Protein AF-A0A7Z9WZK8-F1 (afdb_monomer_lite)

Secondary structure (DSSP, 8-state):
-------SHHHHHHHHHHHHHHHHHHHHHHHHHHHHHHHHHHHHHHHHHHHHHHHHHHHHHHHHHIIIIIHHHHHHHTSHHHHHHHTT-SPTT-HHHHHHHHHHHHHTT-S--EEE-TTS-EEEESS-------

pLDDT: mean 78.44, std 14.1, range [38.12, 93.5]

Foldseek 3Di:
DDDDDDDDPPVPVVVVVVVVVVVVVVVVVVVVVVVVVVVVVVVCVVVVVVVVVVVVVVVVVVVCCCVLPVVVVVVVCPDPVLVCQQVVVDDQPDVVVLVVQLVSCVSSVHPKDFHHHPVRDTRGIVDPPPPPPD

Radius of gyration: 40.17 Å; chains: 1; bounding box: 100×31×112 Å

Structure (mmCIF, N/CA/C/O backbone):
data_AF-A0A7Z9WZK8-F1
#
_entry.id   AF-A0A7Z9WZK8-F1
#
loop_
_atom_site.group_PDB
_atom_site.id
_atom_site.type_symbol
_atom_site.label_atom_id
_atom_site.label_alt_id
_atom_site.label_comp_id
_atom_site.label_asym_id
_atom_site.label_entity_id
_atom_site.label_seq_id
_atom_site.pdbx_PDB_ins_code
_atom_site.Cartn_x
_atom_site.Cartn_y
_atom_site.Cartn_z
_atom_site.occupancy
_atom_site.B_iso_or_equiv
_atom_site.auth_seq_id
_atom_site.auth_comp_id
_atom_site.auth_asym_id
_atom_site.auth_atom_id
_atom_site.pdbx_PDB_model_num
ATOM 1 N N . MET A 1 1 ? 61.633 -17.681 -84.412 1.00 40.75 1 MET A N 1
ATOM 2 C CA . MET A 1 1 ? 61.592 -18.329 -83.086 1.00 40.75 1 MET A CA 1
ATOM 3 C C . MET A 1 1 ? 61.164 -17.259 -82.092 1.00 40.75 1 MET A C 1
ATOM 5 O O . MET A 1 1 ? 61.976 -16.426 -81.721 1.00 40.75 1 MET A O 1
ATOM 9 N N . ALA A 1 2 ? 59.863 -17.167 -81.820 1.00 45.53 2 ALA A N 1
ATOM 10 C CA . ALA A 1 2 ? 59.276 -16.125 -80.983 1.00 45.53 2 ALA A CA 1
ATOM 11 C C . ALA A 1 2 ? 58.310 -16.787 -80.004 1.00 45.53 2 ALA A C 1
ATOM 13 O O . ALA A 1 2 ? 57.302 -17.354 -80.413 1.00 45.53 2 ALA A O 1
ATOM 14 N N . THR A 1 3 ? 58.637 -16.720 -78.723 1.00 54.97 3 THR A N 1
ATOM 15 C CA . THR A 1 3 ? 57.731 -17.049 -77.624 1.00 54.97 3 THR A CA 1
ATOM 16 C C . THR A 1 3 ? 58.041 -16.123 -76.464 1.00 54.97 3 THR A C 1
ATOM 18 O O . THR A 1 3 ? 59.197 -15.752 -76.285 1.00 54.97 3 THR A O 1
ATOM 21 N N . THR A 1 4 ? 57.011 -15.862 -75.655 1.00 49.53 4 THR A N 1
ATOM 22 C CA . THR A 1 4 ? 56.918 -14.982 -74.472 1.00 49.53 4 THR A CA 1
ATOM 23 C C . THR A 1 4 ? 56.605 -13.519 -74.805 1.00 49.53 4 THR A C 1
ATOM 25 O O . THR A 1 4 ? 57.153 -12.958 -75.738 1.00 49.53 4 THR A O 1
ATOM 28 N N . LYS A 1 5 ? 55.684 -12.832 -74.123 1.00 50.66 5 LYS A N 1
ATOM 29 C CA . LYS A 1 5 ? 55.095 -13.049 -72.794 1.00 50.66 5 LYS A CA 1
ATOM 30 C C . LYS A 1 5 ? 53.784 -12.243 -72.738 1.00 50.66 5 LYS A C 1
ATOM 32 O O . LYS A 1 5 ? 53.834 -11.032 -72.882 1.00 50.66 5 LYS A O 1
ATOM 37 N N . ASN A 1 6 ? 52.631 -12.878 -72.540 1.00 51.06 6 ASN A N 1
ATOM 38 C CA . ASN A 1 6 ? 51.360 -12.188 -72.276 1.00 51.06 6 ASN A CA 1
ATOM 39 C C . ASN A 1 6 ? 50.570 -13.021 -71.264 1.00 51.06 6 ASN A C 1
ATOM 41 O O . ASN A 1 6 ? 49.696 -13.780 -71.663 1.00 51.06 6 ASN A O 1
ATOM 45 N N . ASN A 1 7 ? 50.927 -12.968 -69.976 1.00 51.25 7 ASN A N 1
ATOM 46 C CA . ASN A 1 7 ? 50.157 -13.694 -68.957 1.00 51.25 7 ASN A CA 1
AT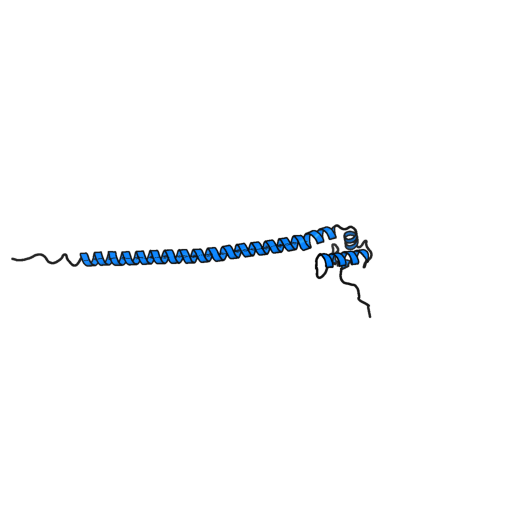OM 47 C C . ASN A 1 7 ? 50.219 -13.115 -67.530 1.00 51.25 7 ASN A C 1
ATOM 49 O O . ASN A 1 7 ? 50.055 -13.865 -66.581 1.00 51.25 7 ASN A O 1
ATOM 53 N N . ASP A 1 8 ? 50.415 -11.800 -67.358 1.00 51.41 8 ASP A N 1
ATOM 54 C CA . ASP A 1 8 ? 50.467 -11.196 -66.005 1.00 51.41 8 ASP A CA 1
ATOM 55 C C . ASP A 1 8 ? 49.296 -10.259 -65.652 1.00 51.41 8 ASP A C 1
ATOM 57 O O . ASP A 1 8 ? 49.074 -9.968 -64.483 1.00 51.41 8 ASP A O 1
ATOM 61 N N . LYS A 1 9 ? 48.461 -9.817 -66.603 1.00 50.62 9 LYS A N 1
ATOM 62 C CA . LYS A 1 9 ? 47.412 -8.813 -66.299 1.00 50.62 9 LYS A CA 1
ATOM 63 C C . LYS A 1 9 ? 46.130 -9.367 -65.659 1.00 50.62 9 LYS A C 1
ATOM 65 O O . LYS A 1 9 ? 45.309 -8.588 -65.185 1.00 50.62 9 LYS A O 1
ATOM 70 N N . SER A 1 10 ? 45.934 -10.687 -65.634 1.00 50.94 10 SER A N 1
ATOM 71 C CA . SER A 1 10 ? 44.688 -11.286 -65.122 1.00 50.94 10 SER A CA 1
ATOM 72 C C . SER A 1 10 ? 44.674 -11.468 -63.599 1.00 50.94 10 SER A C 1
ATOM 74 O O . SER A 1 10 ? 43.600 -11.538 -63.001 1.00 50.94 10 SER A O 1
ATOM 76 N N . HIS A 1 11 ? 45.842 -11.536 -62.951 1.00 52.72 11 HIS A N 1
ATOM 77 C CA . HIS A 1 11 ? 45.930 -11.792 -61.511 1.00 52.72 11 HIS A CA 1
ATOM 78 C C . HIS A 1 11 ? 45.753 -10.532 -60.647 1.00 52.72 11 HIS A C 1
ATOM 80 O O . HIS A 1 11 ? 45.193 -10.635 -59.556 1.00 52.72 11 HIS A O 1
ATOM 86 N N . ASP A 1 12 ? 46.111 -9.345 -61.143 1.00 56.78 12 ASP A N 1
ATOM 87 C CA . ASP A 1 12 ? 46.017 -8.101 -60.361 1.00 56.78 12 ASP A CA 1
ATOM 88 C C . ASP A 1 12 ? 44.576 -7.600 -60.177 1.00 56.78 12 ASP A C 1
ATOM 90 O O . ASP A 1 12 ? 44.200 -7.184 -59.080 1.00 56.78 12 ASP A O 1
ATOM 94 N N . ASN A 1 13 ? 43.722 -7.730 -61.198 1.00 59.12 13 ASN A N 1
ATOM 95 C CA . ASN A 1 13 ? 42.319 -7.300 -61.109 1.00 59.12 13 ASN A CA 1
ATOM 96 C C . ASN A 1 13 ? 41.494 -8.153 -60.131 1.00 59.12 13 ASN A C 1
ATOM 98 O O . ASN A 1 13 ? 40.590 -7.637 -59.473 1.00 59.12 13 ASN A O 1
ATOM 102 N N . SER A 1 14 ? 41.815 -9.446 -59.998 1.00 61.53 14 SER A N 1
ATOM 103 C CA . SER A 1 14 ? 41.130 -10.326 -59.042 1.00 61.53 14 SER A CA 1
ATOM 104 C C . SER A 1 14 ? 41.490 -9.974 -57.597 1.00 61.53 14 SER A C 1
ATOM 106 O O . SER A 1 14 ? 40.591 -9.808 -56.776 1.00 61.53 14 SER A O 1
ATOM 108 N N . ARG A 1 15 ? 42.778 -9.750 -57.291 1.00 63.25 15 ARG A N 1
ATOM 109 C CA . ARG A 1 15 ? 43.236 -9.282 -55.970 1.00 63.25 15 ARG A CA 1
ATOM 110 C C . ARG A 1 15 ? 42.612 -7.943 -55.587 1.00 63.25 15 ARG A C 1
ATOM 112 O O . ARG A 1 15 ? 42.119 -7.811 -54.469 1.00 63.25 15 ARG A O 1
ATOM 119 N N . LEU A 1 16 ? 42.567 -6.984 -56.514 1.00 69.56 16 LEU A N 1
ATOM 120 C CA . LEU A 1 16 ? 41.943 -5.682 -56.273 1.00 69.56 16 LEU A CA 1
ATOM 121 C C . LEU A 1 16 ? 40.443 -5.822 -55.951 1.00 69.56 16 LEU A C 1
ATOM 123 O O . LEU A 1 16 ? 39.959 -5.221 -54.994 1.00 69.56 16 LEU A O 1
ATOM 127 N N . GLY A 1 17 ? 39.727 -6.676 -56.693 1.00 72.62 17 GLY A N 1
ATOM 128 C CA . GLY A 1 17 ? 38.316 -6.989 -56.451 1.00 72.62 17 GLY A CA 1
ATOM 129 C C . GLY A 1 17 ? 38.055 -7.616 -55.077 1.00 72.62 17 GLY A C 1
ATOM 130 O O . GLY A 1 17 ? 37.107 -7.220 -54.398 1.00 72.62 17 GLY A O 1
ATOM 131 N N . TYR A 1 18 ? 38.925 -8.523 -54.616 1.00 79.19 18 TYR A N 1
ATOM 132 C CA . TYR A 1 18 ? 38.836 -9.097 -53.268 1.00 79.19 18 TYR A CA 1
ATOM 133 C C . TYR A 1 18 ? 39.051 -8.050 -52.173 1.00 79.19 18 TYR A C 1
ATOM 135 O O . TYR A 1 18 ? 38.303 -8.034 -51.197 1.00 79.19 18 TYR A O 1
ATOM 143 N N . HIS A 1 19 ? 40.020 -7.145 -52.332 1.00 80.19 19 HIS A N 1
ATOM 144 C CA . HIS A 1 19 ? 40.261 -6.075 -51.360 1.00 80.19 19 HIS A CA 1
ATOM 145 C C . HIS A 1 19 ? 39.102 -5.078 -51.294 1.00 80.19 19 HIS A C 1
ATOM 147 O O . HIS A 1 19 ? 38.717 -4.665 -50.199 1.00 80.19 19 HIS A O 1
ATOM 153 N N . ILE A 1 20 ? 38.500 -4.736 -52.435 1.00 84.50 20 ILE A N 1
ATOM 154 C CA . ILE A 1 20 ? 37.315 -3.871 -52.490 1.00 84.50 20 ILE A CA 1
ATOM 155 C C . ILE A 1 20 ? 36.123 -4.566 -51.822 1.00 84.50 20 ILE A C 1
ATOM 157 O O . ILE A 1 20 ? 35.497 -3.986 -50.938 1.00 84.50 20 ILE A O 1
ATOM 161 N N . SER A 1 21 ? 35.854 -5.828 -52.167 1.00 84.25 21 SER A N 1
ATOM 162 C CA . SER A 1 21 ? 34.770 -6.610 -51.560 1.00 84.25 21 SER A CA 1
ATOM 163 C C . SER A 1 21 ? 34.947 -6.775 -50.049 1.00 84.25 21 SER A C 1
ATOM 165 O O . SER A 1 21 ? 33.980 -6.648 -49.300 1.00 84.25 21 SER A O 1
ATOM 167 N N . LEU A 1 22 ? 36.172 -7.036 -49.586 1.00 88.50 22 LEU A N 1
ATOM 168 C CA . LEU A 1 22 ? 36.489 -7.162 -48.165 1.00 88.50 22 LEU A CA 1
ATOM 169 C C . LEU A 1 22 ? 36.301 -5.829 -47.434 1.00 88.50 22 LEU A C 1
ATOM 171 O O . LEU A 1 22 ? 35.736 -5.801 -46.344 1.00 88.50 22 LEU A O 1
ATOM 175 N N . SER A 1 23 ? 36.725 -4.721 -48.045 1.00 88.44 23 SER A N 1
ATOM 176 C CA . SER A 1 23 ? 36.571 -3.380 -47.471 1.00 88.44 23 SER A CA 1
ATOM 177 C C . SER A 1 23 ? 35.097 -3.001 -47.328 1.00 88.44 23 SER A C 1
ATOM 179 O O . SER A 1 23 ? 34.682 -2.529 -46.272 1.00 88.44 23 SER A O 1
ATOM 181 N N . VAL A 1 24 ? 34.279 -3.276 -48.349 1.00 90.31 24 VAL A N 1
ATOM 182 C CA . VAL A 1 24 ? 32.825 -3.052 -48.302 1.00 90.31 24 VAL A CA 1
ATOM 183 C C . VAL A 1 24 ? 32.171 -3.926 -47.231 1.00 90.31 24 VAL A C 1
ATOM 185 O O . VAL A 1 24 ? 31.353 -3.431 -46.456 1.00 90.31 24 VAL A O 1
ATOM 188 N N . PHE A 1 25 ? 32.560 -5.199 -47.129 1.00 92.00 25 PHE A N 1
ATOM 189 C CA . PHE A 1 25 ? 32.049 -6.098 -46.094 1.00 92.00 25 PHE A CA 1
ATOM 190 C C . PHE A 1 25 ? 32.386 -5.605 -44.681 1.00 92.00 25 PHE A C 1
ATOM 192 O O . PHE A 1 25 ? 31.512 -5.579 -43.818 1.00 92.00 25 PHE A O 1
ATOM 199 N N . LEU A 1 26 ? 33.622 -5.156 -44.445 1.00 90.94 26 LEU A N 1
ATOM 200 C CA . LEU A 1 26 ? 34.036 -4.602 -43.154 1.00 90.94 26 LEU A CA 1
ATOM 201 C C . LEU A 1 26 ? 33.256 -3.334 -42.800 1.00 90.94 26 LEU A C 1
ATOM 203 O O . LEU A 1 26 ? 32.816 -3.195 -41.661 1.00 90.94 26 LEU A O 1
ATOM 207 N N . ILE A 1 27 ? 33.024 -2.444 -43.767 1.00 92.81 27 ILE A N 1
ATOM 208 C CA . ILE A 1 27 ? 32.205 -1.242 -43.562 1.00 92.81 27 ILE A CA 1
ATOM 209 C C . ILE A 1 27 ? 30.773 -1.629 -43.173 1.00 92.81 27 ILE A C 1
ATOM 211 O O . ILE A 1 27 ? 30.242 -1.102 -42.195 1.00 92.81 27 ILE A O 1
ATOM 215 N N . LEU A 1 28 ? 30.162 -2.586 -43.877 1.00 92.50 28 LEU A N 1
ATOM 216 C CA . LEU A 1 28 ? 28.824 -3.087 -43.545 1.00 92.50 28 LEU A CA 1
ATOM 217 C C . LEU A 1 28 ? 28.773 -3.718 -42.148 1.00 92.50 28 LEU A C 1
ATOM 219 O O . LEU A 1 28 ? 27.807 -3.512 -41.413 1.00 92.50 28 LEU A O 1
ATOM 223 N N . LEU A 1 29 ? 29.820 -4.445 -41.755 1.00 92.31 29 LEU A N 1
ATOM 224 C CA . LEU A 1 29 ? 29.922 -5.072 -40.439 1.00 92.31 29 LEU A CA 1
ATOM 225 C C . LEU A 1 29 ? 30.034 -4.018 -39.329 1.00 92.31 29 LEU A C 1
ATOM 227 O O . LEU A 1 29 ? 29.334 -4.113 -38.322 1.00 92.31 29 LEU A O 1
ATOM 231 N N . VAL A 1 30 ? 30.837 -2.969 -39.535 1.00 93.00 30 VAL A N 1
ATOM 232 C CA . VAL A 1 30 ? 30.947 -1.840 -38.598 1.00 93.00 30 VAL A CA 1
ATOM 233 C C . VAL A 1 30 ? 29.606 -1.122 -38.453 1.00 93.00 30 VAL A C 1
ATOM 235 O O . VAL A 1 30 ? 29.155 -0.915 -37.328 1.00 93.00 30 VAL A O 1
ATOM 238 N N . ILE A 1 31 ? 28.930 -0.807 -39.563 1.00 93.50 31 ILE A N 1
ATOM 239 C CA . ILE A 1 31 ? 27.609 -0.159 -39.535 1.00 93.50 31 ILE A CA 1
ATOM 240 C C . ILE A 1 31 ? 26.599 -1.029 -38.776 1.00 93.50 31 ILE A C 1
ATOM 242 O O . ILE A 1 31 ? 25.904 -0.531 -37.891 1.00 93.50 31 ILE A O 1
ATOM 246 N N . SER A 1 32 ? 26.555 -2.332 -39.068 1.00 91.75 32 SER A N 1
ATOM 247 C CA . SER A 1 32 ? 25.667 -3.288 -38.396 1.00 91.75 32 SER A CA 1
ATOM 248 C C . SER A 1 32 ? 25.932 -3.369 -36.887 1.00 91.75 32 SER A C 1
ATOM 250 O O . SER A 1 32 ? 25.002 -3.312 -36.082 1.00 91.75 32 SER A O 1
ATOM 252 N N . SER A 1 33 ? 27.204 -3.416 -36.485 1.00 88.81 33 SER A N 1
ATOM 253 C CA . SER A 1 33 ? 27.612 -3.456 -35.076 1.00 88.81 33 SER A CA 1
ATOM 254 C C . SER A 1 33 ? 27.185 -2.199 -34.311 1.00 88.81 33 SER A C 1
ATOM 256 O O . SER A 1 33 ? 26.619 -2.292 -33.219 1.00 88.81 33 SER A O 1
ATOM 258 N N . VAL A 1 34 ? 27.376 -1.017 -34.908 1.00 90.06 34 VAL A N 1
ATOM 259 C CA . VAL A 1 34 ? 26.937 0.258 -34.319 1.00 90.06 34 VAL A CA 1
ATOM 260 C C . VAL A 1 34 ? 25.415 0.293 -34.174 1.00 90.06 34 VAL A C 1
ATOM 262 O O . VAL A 1 34 ? 24.913 0.676 -33.118 1.00 90.06 34 VAL A O 1
ATOM 265 N N . LEU A 1 35 ? 24.672 -0.169 -35.184 1.00 88.50 35 LEU A N 1
ATOM 266 C CA . LEU A 1 35 ? 23.209 -0.226 -35.129 1.00 88.50 35 LEU A CA 1
ATOM 267 C C . LEU A 1 35 ? 22.714 -1.134 -33.992 1.00 88.50 35 LEU A C 1
ATOM 269 O O . LEU A 1 35 ? 21.820 -0.755 -33.234 1.00 88.50 35 LEU A O 1
ATOM 273 N N . LEU A 1 36 ? 23.327 -2.310 -33.834 1.00 84.62 36 LEU A N 1
ATOM 274 C CA . LEU A 1 36 ? 22.999 -3.255 -32.764 1.00 84.62 36 LEU A CA 1
ATOM 275 C C . LEU A 1 36 ? 23.306 -2.690 -31.371 1.00 84.62 36 LEU A C 1
ATOM 277 O O . LEU A 1 36 ? 22.525 -2.907 -30.441 1.00 84.62 36 LEU A O 1
ATOM 281 N N . LEU A 1 37 ? 24.409 -1.952 -31.218 1.00 84.19 37 LEU A N 1
ATOM 282 C CA . LEU A 1 37 ? 24.765 -1.279 -29.967 1.00 84.19 37 LEU A CA 1
ATOM 283 C C . LEU A 1 37 ? 23.750 -0.196 -29.592 1.00 84.19 37 LEU A C 1
ATOM 285 O O . LEU A 1 37 ? 23.327 -0.140 -28.438 1.00 84.19 37 LEU A O 1
ATOM 289 N N . VAL A 1 38 ? 23.312 0.619 -30.5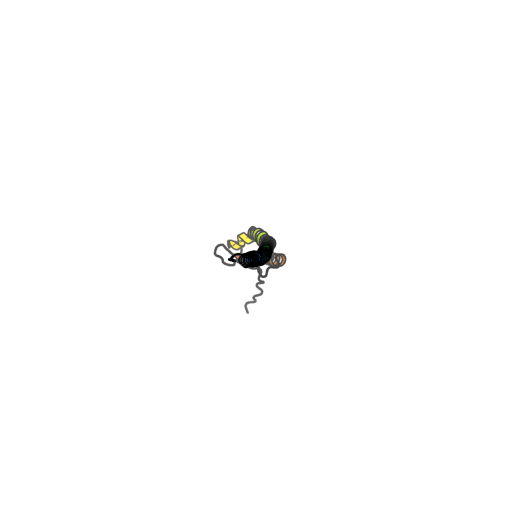56 1.00 83.62 38 VAL A N 1
ATOM 290 C CA . VAL A 1 38 ? 22.296 1.661 -30.327 1.00 83.62 38 VAL A CA 1
ATOM 291 C C . VAL A 1 38 ? 20.956 1.039 -29.930 1.00 83.62 38 VAL A C 1
ATOM 293 O O . VAL A 1 38 ? 20.361 1.461 -28.939 1.00 83.62 38 VAL A O 1
ATOM 296 N N . LEU A 1 39 ? 20.512 -0.005 -30.636 1.00 77.88 39 LEU A N 1
ATOM 297 C CA . LEU A 1 39 ? 19.262 -0.710 -30.330 1.00 77.88 39 LEU A CA 1
ATOM 298 C C . LEU A 1 39 ? 19.289 -1.347 -28.935 1.00 77.88 39 LEU A C 1
ATOM 300 O O . LEU A 1 39 ? 18.348 -1.182 -28.154 1.00 77.88 39 LEU A O 1
ATOM 304 N N . LYS A 1 40 ? 20.386 -2.029 -28.577 1.00 78.94 40 LYS A N 1
ATOM 305 C CA . LYS A 1 40 ? 20.548 -2.591 -27.229 1.00 78.94 40 LYS A CA 1
ATOM 306 C C . LYS A 1 40 ? 20.601 -1.502 -26.162 1.00 78.94 40 LYS A C 1
ATOM 308 O O . LYS A 1 40 ? 19.920 -1.639 -25.149 1.00 78.94 40 LYS A O 1
ATOM 313 N N . GLY A 1 41 ? 21.340 -0.419 -26.398 1.00 73.56 41 GLY A N 1
ATOM 314 C CA . GLY A 1 41 ? 21.434 0.715 -25.479 1.00 73.56 41 GLY A CA 1
ATOM 315 C C . GLY A 1 41 ? 20.073 1.346 -25.192 1.00 73.56 41 GLY A C 1
ATOM 316 O O . GLY A 1 41 ? 19.723 1.530 -24.030 1.00 73.56 41 GLY A O 1
ATOM 317 N N . GLN A 1 42 ? 19.263 1.583 -26.227 1.00 74.38 42 GLN A N 1
ATOM 318 C CA . GLN A 1 42 ? 17.906 2.113 -26.069 1.00 74.38 42 GLN A CA 1
ATOM 319 C C . GLN A 1 42 ? 16.995 1.156 -25.296 1.00 74.38 42 GLN A C 1
ATOM 321 O O . GLN A 1 42 ? 16.307 1.587 -24.373 1.00 74.38 42 GLN A O 1
ATOM 326 N N . SER A 1 43 ? 17.025 -0.143 -25.617 1.00 69.12 43 SER A N 1
ATOM 327 C CA . SER A 1 43 ? 16.202 -1.142 -24.920 1.00 69.12 43 SER A CA 1
ATOM 328 C C . SER A 1 43 ? 16.559 -1.269 -23.435 1.00 69.12 43 SER A C 1
ATOM 330 O O . SER A 1 43 ? 15.673 -1.352 -22.585 1.00 69.12 43 SER A O 1
ATOM 332 N N . PHE A 1 44 ? 17.854 -1.214 -23.108 1.00 68.88 44 PHE A N 1
ATOM 333 C CA . PHE A 1 44 ? 18.333 -1.274 -21.734 1.00 68.88 44 PHE A CA 1
ATOM 334 C C . PHE A 1 44 ? 17.973 0.001 -20.972 1.00 68.88 44 PHE A C 1
ATOM 336 O O . PHE A 1 44 ? 17.460 -0.079 -19.859 1.00 68.88 44 PHE A O 1
ATOM 343 N N . TYR A 1 45 ? 18.180 1.173 -21.576 1.00 67.69 45 TYR A N 1
ATOM 344 C CA . TYR A 1 45 ? 17.903 2.464 -20.946 1.00 67.69 45 TYR A CA 1
ATOM 345 C C . TYR A 1 45 ? 16.402 2.664 -20.690 1.00 67.69 45 TYR A C 1
ATOM 347 O O . TYR A 1 45 ? 16.010 3.020 -19.582 1.00 67.69 45 TYR A O 1
ATOM 355 N N . ALA A 1 46 ? 15.549 2.345 -21.669 1.00 67.75 46 ALA A N 1
ATOM 356 C CA . ALA A 1 46 ? 14.098 2.445 -21.519 1.00 67.75 46 ALA A CA 1
ATOM 357 C C . ALA A 1 46 ? 13.559 1.460 -20.467 1.00 67.75 46 ALA A C 1
ATOM 359 O O . ALA A 1 46 ? 12.804 1.858 -19.581 1.00 67.75 46 ALA A O 1
ATOM 360 N N . GLY A 1 47 ? 13.991 0.194 -20.509 1.00 69.75 47 GLY A N 1
ATOM 361 C CA . GLY A 1 47 ? 13.522 -0.828 -19.571 1.00 69.75 47 GLY A CA 1
ATOM 362 C C . GLY A 1 47 ? 13.984 -0.599 -18.130 1.00 69.75 47 GLY A C 1
ATOM 363 O O . GLY A 1 47 ? 13.208 -0.789 -17.194 1.00 69.75 47 GLY A O 1
ATOM 364 N N . THR A 1 48 ? 15.231 -0.166 -17.925 1.00 74.50 48 THR A N 1
ATOM 365 C CA . THR A 1 48 ? 15.784 0.044 -16.576 1.00 74.50 48 THR A CA 1
ATOM 366 C C . THR A 1 48 ? 15.260 1.310 -15.913 1.00 74.50 48 THR A C 1
ATOM 368 O O . THR A 1 48 ? 14.899 1.255 -14.739 1.00 74.50 48 THR A O 1
ATOM 371 N N . ILE A 1 49 ? 15.135 2.421 -16.645 1.00 76.00 49 ILE A N 1
ATOM 372 C CA . ILE A 1 49 ? 14.601 3.670 -16.084 1.00 76.00 49 ILE A CA 1
ATOM 373 C C . ILE A 1 49 ? 13.123 3.527 -15.758 1.00 76.00 49 ILE A C 1
ATOM 375 O O . ILE A 1 49 ? 12.705 3.901 -14.665 1.00 76.00 49 ILE A O 1
ATOM 379 N N . GLN A 1 50 ? 12.337 2.938 -16.661 1.00 75.44 50 GLN A N 1
ATOM 380 C CA . GLN A 1 50 ? 10.918 2.720 -16.401 1.00 75.44 50 GLN A CA 1
ATOM 381 C C . GLN A 1 50 ? 10.713 1.797 -15.194 1.00 75.44 50 GLN A C 1
ATOM 383 O O . GLN A 1 50 ? 9.857 2.065 -14.349 1.00 75.44 50 GLN A O 1
ATOM 388 N N . LYS A 1 51 ? 11.530 0.744 -15.067 1.00 80.94 51 LYS A N 1
ATOM 389 C CA . LYS A 1 51 ? 11.507 -0.141 -13.899 1.00 80.94 51 LYS A CA 1
ATOM 390 C C . LYS A 1 51 ? 11.844 0.615 -12.611 1.00 80.94 51 LYS A C 1
ATOM 392 O O . LYS A 1 51 ? 11.072 0.540 -11.661 1.00 80.94 51 LYS A O 1
ATOM 397 N N . GLN A 1 52 ? 12.929 1.387 -12.595 1.00 83.06 52 GLN A N 1
ATOM 398 C CA . GLN A 1 52 ? 13.334 2.171 -11.423 1.00 83.06 52 GLN A CA 1
ATOM 399 C C . GLN A 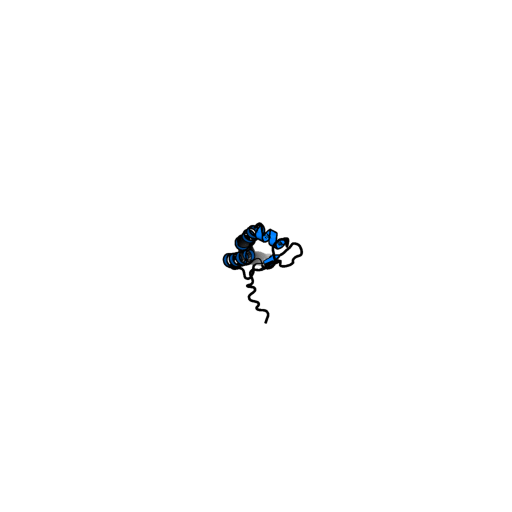1 52 ? 12.274 3.198 -11.014 1.00 83.06 52 GLN A C 1
ATOM 401 O O . GLN A 1 52 ? 11.962 3.317 -9.833 1.00 83.06 52 GLN A O 1
ATOM 406 N N . GLN A 1 53 ? 11.680 3.908 -11.973 1.00 84.62 53 GLN A N 1
ATOM 407 C CA . GLN A 1 53 ? 10.598 4.856 -11.701 1.00 84.62 53 GLN A CA 1
ATOM 408 C C . GLN A 1 53 ? 9.362 4.156 -11.132 1.00 84.62 53 GLN A C 1
ATOM 410 O O . GLN A 1 53 ? 8.764 4.642 -10.176 1.00 84.62 53 GLN A O 1
ATOM 415 N N . THR A 1 54 ? 9.002 2.993 -11.676 1.00 86.69 54 THR A N 1
ATOM 416 C CA . THR A 1 54 ? 7.861 2.209 -11.184 1.00 86.69 54 THR A CA 1
ATOM 417 C C . THR A 1 54 ? 8.100 1.728 -9.752 1.00 86.69 54 THR A C 1
ATOM 419 O O . THR A 1 54 ? 7.223 1.876 -8.904 1.00 86.69 54 THR A O 1
ATOM 422 N N . GLU A 1 55 ? 9.296 1.218 -9.451 1.00 89.31 55 GLU A N 1
ATOM 423 C CA . GLU A 1 55 ? 9.682 0.798 -8.098 1.00 89.31 55 GLU A CA 1
ATOM 424 C C . GLU A 1 55 ? 9.686 1.977 -7.113 1.00 89.31 55 GLU A C 1
ATOM 426 O O . GLU A 1 55 ? 9.198 1.852 -5.989 1.00 89.31 55 GLU A O 1
ATOM 431 N N . GLN A 1 56 ? 10.166 3.149 -7.538 1.00 90.38 56 GLN A N 1
ATOM 432 C CA . GLN A 1 56 ? 10.136 4.365 -6.722 1.00 90.38 56 GLN A CA 1
ATOM 433 C C . GLN A 1 56 ? 8.7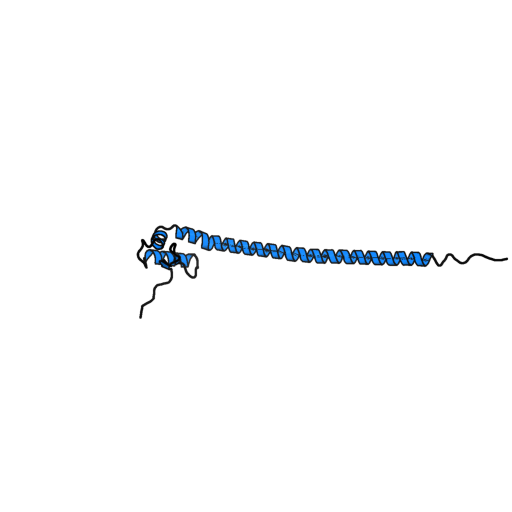09 4.837 -6.432 1.00 90.38 56 GLN A C 1
ATOM 435 O O . GLN A 1 56 ? 8.411 5.224 -5.299 1.00 90.38 56 GLN A O 1
ATOM 440 N N . ILE A 1 57 ? 7.818 4.793 -7.425 1.00 90.25 57 ILE A N 1
ATOM 441 C CA . ILE A 1 57 ? 6.406 5.146 -7.247 1.00 90.25 57 ILE A CA 1
ATOM 442 C C . ILE A 1 57 ? 5.739 4.154 -6.292 1.00 90.25 57 ILE A C 1
ATOM 444 O O . ILE A 1 57 ? 5.109 4.590 -5.332 1.00 90.25 57 ILE A O 1
ATOM 448 N N . ALA A 1 58 ? 5.931 2.847 -6.492 1.00 89.56 58 ALA A N 1
ATOM 449 C CA . ALA A 1 58 ? 5.393 1.814 -5.608 1.00 89.56 58 ALA A CA 1
ATOM 450 C C . ALA A 1 58 ? 5.869 2.004 -4.158 1.00 89.56 58 ALA A C 1
ATOM 452 O O . ALA A 1 58 ? 5.056 2.076 -3.241 1.00 89.56 58 ALA A O 1
ATOM 453 N N . SER A 1 59 ? 7.172 2.220 -3.955 1.00 89.88 59 SER A N 1
ATOM 454 C CA . SER A 1 59 ? 7.729 2.495 -2.626 1.00 89.88 59 SER A CA 1
ATOM 455 C C . SER A 1 59 ? 7.167 3.776 -2.004 1.00 89.88 59 SER A C 1
ATOM 457 O O . SER A 1 59 ? 6.912 3.831 -0.800 1.00 89.88 59 SER A O 1
ATOM 459 N N . THR A 1 60 ? 6.952 4.818 -2.809 1.00 88.12 60 THR A N 1
ATOM 460 C CA . THR A 1 60 ? 6.363 6.074 -2.333 1.00 88.12 60 THR A CA 1
ATOM 461 C C . THR A 1 60 ? 4.918 5.867 -1.899 1.00 88.12 60 THR A C 1
ATOM 463 O O . THR A 1 60 ? 4.529 6.361 -0.842 1.00 88.12 60 THR A O 1
ATOM 466 N N . ILE A 1 61 ? 4.146 5.101 -2.670 1.00 84.94 61 ILE A N 1
ATOM 467 C CA . ILE A 1 61 ? 2.777 4.713 -2.333 1.00 84.94 61 ILE A CA 1
ATOM 468 C C . ILE A 1 61 ? 2.769 3.948 -1.004 1.00 84.94 61 ILE A C 1
ATOM 470 O O . ILE A 1 61 ? 2.093 4.381 -0.073 1.00 84.94 61 ILE A O 1
ATOM 474 N N . ASP A 1 62 ? 3.588 2.906 -0.850 1.00 81.56 62 ASP A N 1
ATOM 475 C CA . ASP A 1 62 ? 3.690 2.135 0.400 1.00 81.56 62 ASP A CA 1
ATOM 476 C C . ASP A 1 62 ? 4.085 3.013 1.595 1.00 81.56 62 ASP A C 1
ATOM 478 O O . ASP A 1 62 ? 3.561 2.880 2.707 1.00 81.56 62 ASP A O 1
ATOM 482 N N . ARG A 1 63 ? 4.988 3.975 1.380 1.00 83.62 63 ARG A N 1
ATOM 483 C CA . ARG A 1 63 ? 5.399 4.928 2.415 1.00 83.62 63 ARG A CA 1
ATOM 484 C C . ARG A 1 63 ? 4.270 5.880 2.813 1.00 83.62 63 ARG A C 1
ATOM 486 O O . ARG A 1 63 ? 4.166 6.242 3.985 1.00 83.62 63 ARG A O 1
ATOM 493 N N . ILE A 1 64 ? 3.440 6.302 1.863 1.00 84.25 64 ILE A N 1
ATOM 494 C CA . ILE A 1 64 ? 2.258 7.125 2.139 1.00 84.25 64 ILE A CA 1
ATOM 495 C C . ILE A 1 64 ? 1.228 6.293 2.903 1.00 84.25 64 ILE A C 1
ATOM 497 O O . ILE A 1 64 ? 0.789 6.725 3.965 1.00 84.25 64 ILE A O 1
ATOM 501 N N . PHE A 1 65 ? 0.919 5.075 2.448 1.00 80.44 65 PHE A N 1
ATOM 502 C CA . PHE A 1 65 ? -0.026 4.185 3.128 1.00 80.44 65 PHE A CA 1
ATOM 503 C C . PHE A 1 65 ? 0.409 3.849 4.558 1.00 80.44 65 PHE A C 1
ATOM 505 O O . PHE A 1 65 ? -0.394 3.934 5.489 1.00 80.44 65 PHE A O 1
ATOM 512 N N . SER A 1 66 ? 1.686 3.529 4.767 1.00 76.00 66 SER A N 1
ATOM 513 C CA . SER A 1 66 ? 2.216 3.233 6.103 1.00 76.00 66 SER A CA 1
ATOM 514 C C . SER A 1 66 ? 2.127 4.431 7.049 1.00 76.00 66 SER A C 1
ATOM 516 O O . SER A 1 66 ? 1.681 4.287 8.188 1.00 76.00 66 SER A O 1
ATOM 518 N N . LYS A 1 67 ? 2.475 5.634 6.584 1.00 78.94 67 LYS A N 1
ATOM 519 C CA . LYS A 1 67 ? 2.355 6.848 7.403 1.00 78.94 67 LYS A CA 1
ATOM 520 C C . LYS A 1 67 ? 0.910 7.253 7.663 1.00 78.94 67 LYS A C 1
ATOM 522 O O . LYS A 1 67 ? 0.601 7.693 8.765 1.00 78.94 67 LYS A O 1
ATOM 527 N N . GLN A 1 68 ? 0.050 7.135 6.658 1.00 81.19 68 GLN A N 1
ATOM 528 C CA . GLN A 1 68 ? -1.314 7.643 6.718 1.00 81.19 68 GLN A CA 1
ATOM 529 C C . GLN A 1 68 ? -2.269 6.681 7.424 1.00 81.19 68 GLN A C 1
ATOM 531 O O . GLN A 1 68 ? -3.196 7.148 8.071 1.00 81.19 68 GLN A O 1
ATOM 536 N N . TYR A 1 69 ? -2.046 5.366 7.351 1.00 82.44 69 TYR A N 1
ATOM 537 C CA . TYR A 1 69 ? -2.975 4.376 7.903 1.00 82.44 69 TYR A CA 1
ATOM 538 C C . TYR A 1 69 ? -2.345 3.464 8.955 1.00 82.44 69 TYR A C 1
ATOM 540 O O . TYR A 1 69 ? -2.970 3.234 9.988 1.00 82.44 69 TYR A O 1
ATOM 548 N N . ILE A 1 70 ? -1.116 2.969 8.757 1.00 83.31 70 ILE A N 1
ATOM 549 C CA . ILE A 1 70 ? -0.513 1.991 9.686 1.00 83.31 70 ILE A CA 1
ATOM 550 C C . ILE A 1 70 ? -0.146 2.644 11.022 1.00 83.31 70 ILE A C 1
ATOM 552 O O . ILE A 1 70 ? -0.536 2.144 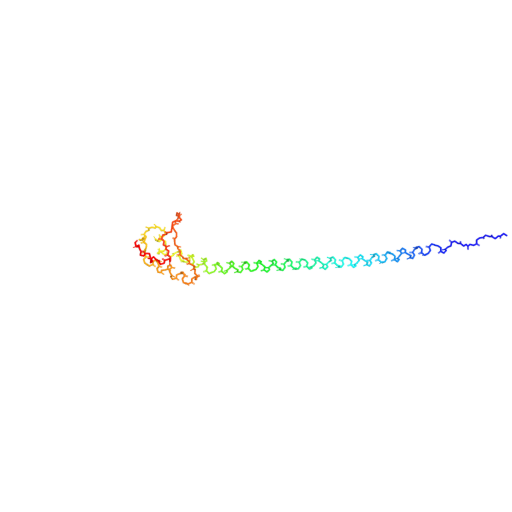12.072 1.00 83.31 70 ILE A O 1
ATOM 556 N N . ILE A 1 71 ? 0.562 3.777 11.010 1.00 83.94 71 ILE A N 1
ATOM 557 C CA . ILE A 1 71 ? 0.960 4.443 12.264 1.00 83.94 71 ILE A CA 1
ATOM 558 C C . ILE A 1 71 ? -0.271 4.863 13.089 1.00 83.94 71 ILE A C 1
ATOM 560 O O . ILE A 1 71 ? -0.331 4.508 14.269 1.00 83.94 71 ILE A O 1
ATOM 564 N N . PRO A 1 72 ? -1.284 5.542 12.515 1.00 83.44 72 PRO A N 1
ATOM 565 C CA . PRO A 1 72 ? -2.453 5.946 13.290 1.00 83.44 72 PRO A CA 1
ATOM 566 C C . PRO A 1 72 ? -3.328 4.771 13.734 1.00 83.44 72 PRO A C 1
ATOM 568 O O . PRO A 1 72 ? -3.871 4.812 14.834 1.00 83.44 72 PRO A O 1
ATOM 571 N N . SER A 1 73 ? -3.454 3.709 12.927 1.00 85.38 73 SER A N 1
ATOM 572 C CA . SER A 1 73 ? -4.193 2.506 13.347 1.00 85.38 73 SER A CA 1
ATOM 573 C C . SER A 1 73 ? -3.505 1.790 14.505 1.00 85.38 73 SER A C 1
ATOM 575 O O . SER A 1 73 ? -4.183 1.396 15.449 1.00 85.38 73 SER A O 1
ATOM 577 N N . HIS A 1 74 ? -2.172 1.711 14.501 1.00 86.75 74 HIS A N 1
ATOM 578 C CA . HIS A 1 74 ? -1.408 1.182 15.628 1.00 86.75 74 HIS A CA 1
ATOM 579 C C . HIS A 1 74 ? -1.563 2.050 16.888 1.00 86.75 74 HIS A C 1
ATOM 581 O O . HIS A 1 74 ? -1.739 1.545 17.993 1.00 86.75 74 HIS A O 1
ATOM 587 N N . GLN A 1 75 ? -1.530 3.377 16.746 1.00 86.69 75 GLN A N 1
ATOM 588 C CA . GLN A 1 75 ? -1.773 4.291 17.868 1.00 86.69 75 GLN A CA 1
ATOM 589 C C . GLN A 1 75 ? -3.202 4.192 18.414 1.00 86.69 75 GLN A C 1
ATOM 591 O O . GLN A 1 75 ? -3.414 4.393 19.609 1.00 86.69 75 GLN A O 1
ATOM 596 N N . LEU A 1 76 ? -4.175 3.882 17.556 1.00 87.94 76 LEU A N 1
ATOM 597 C CA . LEU A 1 76 ? -5.550 3.625 17.961 1.00 87.94 76 LEU A CA 1
ATOM 598 C C . LEU A 1 76 ? -5.676 2.271 18.675 1.00 87.94 76 LEU A C 1
ATOM 600 O O . LEU A 1 76 ? -6.348 2.194 19.697 1.00 87.94 76 LEU A O 1
ATOM 604 N N . SER A 1 77 ? -5.015 1.217 18.189 1.00 86.94 77 SER A N 1
ATOM 605 C CA . SER A 1 77 ? -5.137 -0.133 18.760 1.00 86.94 77 SER A CA 1
ATOM 606 C C . SER A 1 77 ? -4.580 -0.255 20.177 1.00 86.94 77 SER A C 1
ATOM 608 O O . SER A 1 77 ? -5.000 -1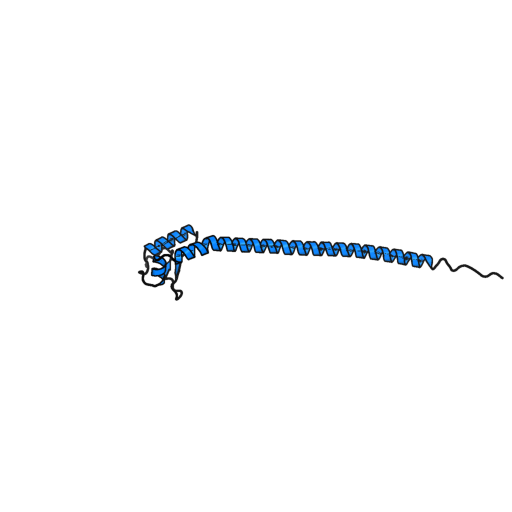.135 20.917 1.00 86.94 77 SER A O 1
ATOM 610 N N . ILE A 1 78 ? -3.649 0.621 20.564 1.00 90.12 78 ILE A N 1
ATOM 611 C CA . ILE A 1 78 ? -3.097 0.662 21.926 1.00 90.12 78 ILE A CA 1
ATOM 612 C C . ILE A 1 78 ? -3.942 1.496 22.903 1.00 90.12 78 ILE A C 1
ATOM 614 O O . ILE A 1 78 ? -3.600 1.575 24.081 1.00 90.12 78 ILE A O 1
ATOM 618 N N . GLN A 1 79 ? -5.018 2.146 22.443 1.00 89.12 79 GLN A N 1
ATOM 619 C CA . GLN A 1 79 ? -5.893 2.918 23.325 1.00 89.12 79 GLN A CA 1
ATOM 620 C C . GLN A 1 79 ? -6.655 1.973 24.267 1.00 89.12 79 GLN A C 1
ATOM 622 O O . GLN A 1 79 ? -7.284 1.031 23.777 1.00 89.12 79 GLN A O 1
ATOM 627 N N . PRO A 1 80 ? -6.689 2.236 25.588 1.00 88.12 80 PRO A N 1
ATOM 628 C CA . PRO A 1 80 ? -7.375 1.373 26.552 1.00 88.12 80 PRO A CA 1
ATOM 629 C C . PRO A 1 80 ? -8.831 1.075 26.177 1.00 88.12 80 PRO A C 1
ATOM 631 O O . PRO A 1 80 ? -9.234 -0.081 26.168 1.00 88.12 80 PRO A O 1
ATOM 634 N N . ALA A 1 81 ? -9.582 2.089 25.735 1.00 85.56 81 ALA A N 1
ATOM 635 C CA . ALA A 1 81 ? -10.974 1.930 25.310 1.00 85.56 81 ALA A CA 1
ATOM 636 C C . ALA A 1 81 ? -11.145 0.963 24.122 1.00 85.56 81 ALA A C 1
ATOM 638 O O . ALA A 1 81 ? -12.137 0.244 24.037 1.00 85.56 81 ALA A O 1
ATOM 639 N N . ILE A 1 82 ? -10.174 0.918 23.203 1.00 87.19 82 ILE A N 1
ATOM 640 C CA . ILE A 1 82 ? -10.191 0.008 22.049 1.00 87.19 82 ILE A CA 1
ATOM 641 C C . ILE A 1 82 ? -9.854 -1.417 22.491 1.00 87.19 82 ILE A C 1
ATOM 643 O O . ILE A 1 82 ? -10.509 -2.361 22.052 1.00 87.19 82 ILE A O 1
ATOM 647 N N . ILE A 1 83 ? -8.888 -1.571 23.399 1.00 87.75 83 ILE A N 1
ATOM 648 C CA . ILE A 1 83 ? -8.516 -2.865 23.988 1.00 87.75 83 ILE A CA 1
ATOM 649 C C . ILE A 1 83 ? -9.690 -3.451 24.786 1.00 87.75 83 ILE A C 1
ATOM 651 O O . ILE A 1 83 ? -10.023 -4.625 24.630 1.00 87.75 83 ILE A O 1
ATOM 655 N N . GLU A 1 84 ? -10.368 -2.639 25.596 1.00 85.94 84 GLU A N 1
ATOM 656 C CA . GLU A 1 84 ? -11.572 -3.032 26.341 1.00 85.94 84 GLU A CA 1
ATOM 657 C C . GLU A 1 84 ? -12.733 -3.415 25.412 1.00 85.94 84 GLU A C 1
ATOM 659 O O . GLU A 1 84 ? -13.507 -4.325 25.719 1.00 85.94 84 GLU A O 1
ATOM 664 N N . SER A 1 85 ? -12.833 -2.766 24.248 1.00 83.94 85 SER A N 1
ATOM 665 C CA . SER A 1 85 ? -13.781 -3.139 23.192 1.00 83.94 85 SER A CA 1
ATOM 666 C C . SER A 1 85 ? -13.474 -4.489 22.573 1.00 83.94 85 SER A C 1
ATOM 668 O O . SER A 1 85 ? -14.362 -5.323 22.430 1.00 83.94 85 SER A O 1
ATOM 670 N N . ALA A 1 86 ? -12.216 -4.708 22.195 1.00 84.50 86 ALA A N 1
ATOM 671 C CA . ALA A 1 86 ? -11.770 -5.934 21.544 1.00 84.50 86 ALA A CA 1
ATOM 672 C C . ALA A 1 86 ? -11.790 -7.146 22.490 1.00 84.50 86 ALA A C 1
ATOM 674 O O . ALA A 1 86 ? -11.870 -8.278 22.032 1.00 84.50 86 ALA A O 1
ATOM 675 N N . SER A 1 87 ? -11.727 -6.917 23.804 1.00 86.12 87 SER A N 1
ATOM 676 C CA . SER A 1 87 ? -11.776 -7.961 24.836 1.00 86.12 87 SER A CA 1
ATOM 677 C C . SER A 1 87 ? -13.185 -8.257 25.362 1.00 86.12 87 SER A C 1
ATOM 679 O O . SER A 1 87 ? -13.321 -9.021 26.316 1.00 86.12 87 SER A O 1
ATOM 681 N N . HIS A 1 88 ? -14.233 -7.669 24.769 1.00 79.50 88 HIS A N 1
ATOM 682 C CA . HIS A 1 88 ? -15.635 -7.809 25.207 1.00 79.50 88 HIS A CA 1
ATOM 683 C C . HIS A 1 88 ? -15.901 -7.365 26.656 1.00 79.50 88 HIS A C 1
ATOM 685 O O . HIS A 1 88 ? -16.933 -7.699 27.236 1.00 79.50 88 HIS A O 1
ATOM 691 N N . ILE A 1 89 ? -14.985 -6.592 27.249 1.00 76.38 89 ILE A N 1
ATOM 692 C CA . ILE A 1 89 ? -15.145 -6.020 28.593 1.00 76.38 89 ILE A CA 1
ATOM 693 C C . ILE A 1 89 ? -16.090 -4.815 28.530 1.00 76.38 89 ILE A C 1
ATOM 695 O O . ILE A 1 89 ? -16.909 -4.599 29.426 1.00 76.38 89 ILE A O 1
ATOM 699 N N . SER A 1 90 ? -16.003 -4.027 27.455 1.00 69.44 90 SER A N 1
ATOM 700 C CA . SER A 1 90 ? -16.881 -2.876 27.242 1.00 69.44 90 SER A CA 1
ATOM 701 C C . SER A 1 90 ? -18.278 -3.301 26.773 1.00 69.44 90 SER A C 1
ATOM 703 O O . SER A 1 90 ? -18.431 -4.299 26.067 1.00 69.44 90 SER A O 1
ATOM 705 N N . LYS A 1 91 ? -19.303 -2.502 27.098 1.00 70.25 91 LYS A N 1
ATOM 706 C CA . LYS A 1 91 ? -20.651 -2.716 26.555 1.00 70.25 91 LYS A CA 1
ATOM 707 C C . LYS A 1 91 ? -20.635 -2.609 25.020 1.00 70.25 91 LYS A C 1
ATOM 709 O O . LYS A 1 91 ? -20.025 -1.669 24.501 1.00 70.25 91 LYS A O 1
ATOM 714 N N . PRO A 1 92 ? -21.350 -3.495 24.302 1.00 64.06 92 PRO A N 1
ATOM 715 C CA . PRO A 1 92 ? -21.602 -3.299 22.879 1.00 64.06 92 PRO A CA 1
ATOM 716 C C . PRO A 1 92 ? -22.281 -1.937 22.670 1.00 64.06 92 PRO A C 1
ATOM 718 O O . PRO A 1 92 ? -23.120 -1.533 23.476 1.00 64.06 92 PRO A O 1
ATOM 721 N N . ASP A 1 93 ? -21.875 -1.219 21.623 1.00 66.31 93 ASP A N 1
ATOM 722 C CA . ASP A 1 93 ? -22.298 0.158 21.324 1.00 66.31 93 ASP A CA 1
ATOM 723 C C . ASP A 1 93 ? -21.896 1.221 22.369 1.00 66.31 93 ASP A C 1
ATOM 725 O O . ASP A 1 93 ? -22.632 2.181 22.613 1.00 66.31 93 ASP A O 1
ATOM 729 N N . ASN A 1 94 ? -20.703 1.105 22.969 1.00 74.69 94 ASN A N 1
ATOM 730 C CA . ASN A 1 94 ? -20.151 2.180 23.799 1.00 74.69 94 ASN A CA 1
ATOM 731 C C . ASN A 1 94 ? -20.037 3.499 22.983 1.00 74.69 94 ASN A C 1
ATOM 733 O O . ASN A 1 94 ? -19.305 3.540 21.982 1.00 74.69 94 ASN A O 1
ATOM 737 N N . PRO A 1 95 ? -20.729 4.586 23.392 1.00 80.06 95 PRO A N 1
ATOM 738 C CA . PRO A 1 95 ? -20.742 5.849 22.655 1.00 80.06 95 PRO A CA 1
ATOM 739 C C . PRO A 1 95 ? -19.354 6.488 22.535 1.00 80.06 95 PRO A C 1
ATOM 741 O O . PRO A 1 95 ? -19.051 7.055 21.487 1.00 80.06 95 PRO A O 1
ATOM 744 N N . GLU A 1 96 ? -18.493 6.332 23.543 1.00 82.94 96 GLU A N 1
ATOM 745 C CA . GLU A 1 96 ? -17.130 6.882 23.543 1.00 82.94 96 GLU A CA 1
ATOM 746 C C . GLU A 1 96 ? -16.275 6.245 22.442 1.00 82.94 96 GLU A C 1
ATOM 748 O O . GLU A 1 96 ? -15.550 6.922 21.713 1.00 82.94 96 GLU A O 1
ATOM 753 N N . ILE A 1 97 ? -16.423 4.932 22.255 1.00 87.00 97 ILE A N 1
ATOM 754 C CA . ILE A 1 97 ? -15.719 4.177 21.215 1.00 87.00 97 ILE A CA 1
ATOM 755 C C . ILE A 1 97 ? -16.269 4.558 19.841 1.00 87.00 97 ILE A C 1
ATOM 757 O O . ILE A 1 97 ? -15.505 4.767 18.900 1.00 87.00 97 ILE A O 1
ATOM 761 N N . SER A 1 98 ? -17.588 4.710 19.709 1.00 85.50 98 SER A N 1
ATOM 762 C CA . SER A 1 98 ? -18.201 5.156 18.453 1.00 85.50 98 SER A CA 1
ATOM 763 C C . SER A 1 98 ? -17.721 6.551 18.040 1.00 85.50 98 SER A C 1
ATOM 765 O O . SER A 1 98 ? -17.407 6.773 16.867 1.00 85.50 98 SER A O 1
ATOM 767 N N . GLU A 1 99 ? -17.630 7.490 18.982 1.00 87.88 99 GLU A N 1
ATOM 768 C CA . GLU A 1 99 ? -17.140 8.848 18.737 1.00 87.88 99 GLU A CA 1
ATOM 769 C C . GLU A 1 99 ? -15.653 8.865 18.372 1.00 87.88 99 GLU A C 1
ATOM 771 O O . GLU A 1 99 ? -15.266 9.508 17.389 1.00 87.88 99 GLU A O 1
ATOM 776 N N . LEU A 1 100 ? -14.835 8.083 19.080 1.00 89.06 100 LEU A N 1
ATOM 777 C CA . LEU A 1 100 ? -13.423 7.895 18.761 1.00 89.06 100 LEU A CA 1
ATOM 778 C C . LEU A 1 100 ? -13.250 7.356 17.333 1.00 89.06 100 LEU A C 1
ATOM 780 O O . LEU A 1 100 ? -12.543 7.957 16.527 1.00 89.06 100 LEU A O 1
ATOM 784 N N . LEU A 1 101 ? -13.964 6.287 16.970 1.00 90.00 101 LEU A N 1
ATOM 785 C CA . LEU A 1 101 ? -13.890 5.684 15.636 1.00 90.00 101 LEU A CA 1
ATOM 786 C C . LEU A 1 101 ? -14.405 6.621 14.533 1.00 90.00 101 LEU A C 1
ATOM 788 O O . LEU A 1 101 ? -13.852 6.625 13.431 1.00 90.00 101 LEU A O 1
ATOM 792 N N . LYS A 1 102 ? -15.438 7.431 14.797 1.00 89.62 102 LYS A N 1
ATOM 793 C CA . LYS A 1 102 ? -15.919 8.469 13.864 1.00 89.62 102 LYS A CA 1
ATOM 794 C C . LYS A 1 102 ? -14.878 9.565 13.657 1.00 89.62 102 LYS A C 1
ATOM 796 O O . LYS A 1 102 ? -14.636 9.968 12.518 1.00 89.62 102 LYS A O 1
ATOM 801 N N . THR A 1 103 ? -14.234 10.005 14.732 1.00 88.31 103 THR A N 1
ATOM 802 C CA . THR A 1 103 ? -13.167 11.008 14.682 1.00 88.31 103 THR A CA 1
ATOM 803 C C . THR A 1 103 ? -11.971 10.474 13.904 1.00 88.31 103 THR A C 1
ATOM 805 O O . THR A 1 103 ? -11.513 11.116 12.960 1.00 88.31 103 THR A O 1
ATOM 808 N N . THR A 1 104 ? -11.525 9.250 14.198 1.00 88.44 104 THR A N 1
ATOM 809 C CA . THR A 1 104 ? -10.448 8.598 13.447 1.00 88.44 104 THR A CA 1
ATOM 810 C C . THR A 1 104 ? -10.813 8.428 11.977 1.00 88.44 104 THR A C 1
ATOM 812 O O . THR A 1 104 ? -9.997 8.729 11.111 1.00 88.44 104 THR A O 1
ATOM 815 N N . LYS A 1 105 ? -12.048 8.018 11.666 1.00 89.94 105 LYS A N 1
ATOM 816 C CA . LYS A 1 105 ? -12.530 7.930 10.283 1.00 89.94 105 LYS A CA 1
ATOM 817 C C . LYS A 1 105 ? -12.365 9.264 9.547 1.00 89.94 105 LYS A C 1
ATOM 819 O O . LYS A 1 105 ? -11.874 9.268 8.420 1.00 89.94 105 LYS A O 1
ATOM 824 N N . SER A 1 106 ? -12.747 10.371 10.184 1.00 87.31 106 SER A N 1
ATOM 825 C CA . SER A 1 106 ? -12.615 11.715 9.614 1.00 87.31 106 SER A CA 1
ATOM 826 C C . SER A 1 106 ? -11.152 12.123 9.423 1.00 87.31 106 SER A C 1
ATOM 828 O O . SER A 1 106 ? -10.798 12.616 8.358 1.00 87.31 106 SER A O 1
ATOM 830 N N . ILE A 1 107 ? -10.293 11.892 10.422 1.00 85.94 107 ILE A N 1
ATOM 831 C CA . ILE A 1 107 ? -8.866 12.257 10.373 1.00 85.94 107 ILE A CA 1
ATOM 832 C C . ILE A 1 107 ? -8.134 11.472 9.281 1.00 85.94 107 ILE A C 1
ATOM 834 O O . ILE A 1 107 ? -7.378 12.045 8.501 1.00 85.94 107 ILE A O 1
ATOM 838 N N . LEU A 1 108 ? -8.377 10.164 9.193 1.00 85.00 108 LEU A N 1
ATOM 839 C CA . LEU A 1 108 ? -7.712 9.293 8.222 1.00 85.00 108 LEU A CA 1
ATOM 840 C C . LEU A 1 108 ? -8.333 9.369 6.823 1.00 85.00 108 LEU A C 1
ATOM 842 O O . LEU A 1 108 ? -7.835 8.723 5.901 1.00 85.00 108 LEU A O 1
ATOM 846 N N . SER A 1 109 ? -9.428 10.125 6.658 1.00 85.44 109 SER A N 1
ATOM 847 C CA . SER A 1 109 ? -10.250 10.118 5.441 1.00 85.44 109 SER A CA 1
ATOM 848 C C . SER A 1 109 ? -10.602 8.691 4.994 1.00 85.44 109 SER A C 1
ATOM 850 O O . SER A 1 109 ? -10.617 8.369 3.807 1.00 85.44 109 SER A O 1
ATOM 852 N N . ALA A 1 110 ? -10.839 7.802 5.962 1.00 84.25 110 ALA A N 1
ATOM 853 C CA . ALA A 1 110 ? -11.129 6.399 5.711 1.00 84.25 110 ALA A CA 1
ATOM 854 C C . ALA A 1 110 ? -12.617 6.204 5.389 1.00 84.25 110 ALA A C 1
ATOM 856 O O . ALA A 1 110 ? -13.491 6.892 5.922 1.00 84.25 110 ALA A O 1
ATOM 857 N N . SER A 1 111 ? -12.946 5.212 4.559 1.00 86.44 111 SER A N 1
ATOM 858 C CA . SER A 1 111 ? -14.349 4.864 4.293 1.00 86.44 111 SER A CA 1
ATOM 859 C C . SER A 1 111 ? -15.034 4.285 5.539 1.00 86.44 111 SER A C 1
ATOM 861 O O . SER A 1 111 ? -16.192 4.606 5.835 1.00 86.44 111 SER A O 1
ATOM 863 N N . ILE A 1 112 ? -14.303 3.461 6.294 1.00 88.75 112 ILE A N 1
ATOM 864 C CA . ILE A 1 112 ? -14.746 2.834 7.538 1.00 88.75 112 ILE A CA 1
ATOM 865 C C . ILE A 1 112 ? -13.544 2.560 8.448 1.00 88.75 112 ILE A C 1
ATOM 867 O O . ILE A 1 112 ? -12.475 2.180 7.985 1.00 88.75 112 ILE A O 1
ATOM 871 N N . VAL A 1 113 ? -13.754 2.739 9.745 1.00 89.56 113 VAL A N 1
ATOM 872 C CA . VAL A 1 113 ? -12.894 2.254 10.832 1.00 89.56 113 VAL A CA 1
ATOM 873 C C . VAL A 1 113 ? -13.740 1.343 11.715 1.00 89.56 113 VAL A C 1
ATOM 875 O O . VAL A 1 113 ? -14.892 1.681 12.015 1.00 89.56 113 VAL A O 1
ATOM 878 N N . TYR A 1 114 ? -13.204 0.188 12.083 1.00 90.06 114 TYR A N 1
ATOM 879 C CA . TYR A 1 114 ? -13.859 -0.797 12.935 1.00 90.06 114 TYR A CA 1
ATOM 880 C C . TYR A 1 114 ? -12.823 -1.490 13.822 1.00 90.06 114 TYR A C 1
ATOM 882 O O . TYR A 1 114 ? -11.635 -1.493 13.501 1.00 90.06 114 TYR A O 1
ATOM 890 N N . VAL A 1 115 ? -13.282 -2.035 14.943 1.00 89.25 115 VAL A N 1
ATOM 891 C CA . VAL A 1 115 ? -12.480 -2.817 15.888 1.00 89.25 115 VAL A CA 1
ATOM 892 C C . VAL A 1 115 ? -12.917 -4.267 15.767 1.00 89.25 115 VAL A C 1
ATOM 894 O O . VAL A 1 115 ? -14.118 -4.539 15.710 1.00 89.25 115 VAL A O 1
ATOM 897 N N . MET A 1 116 ? -11.947 -5.172 15.690 1.00 89.00 116 MET A N 1
ATOM 898 C CA . MET A 1 116 ? -12.181 -6.612 15.741 1.00 89.00 116 MET A CA 1
ATOM 899 C C . MET A 1 116 ? -11.585 -7.188 17.017 1.00 89.00 116 MET A C 1
ATOM 901 O O . MET A 1 116 ? -10.563 -6.694 17.499 1.00 89.00 116 MET A O 1
ATOM 905 N N . ASP A 1 117 ? -12.215 -8.232 17.534 1.00 89.19 117 ASP A N 1
ATOM 906 C CA . ASP A 1 117 ? -11.621 -9.082 18.558 1.00 89.19 117 ASP A CA 1
ATOM 907 C C . ASP A 1 117 ? -10.595 -10.066 17.959 1.00 89.19 117 ASP A C 1
ATOM 909 O O . ASP A 1 117 ? -10.313 -10.075 16.755 1.00 89.19 117 ASP A O 1
ATOM 913 N N . SER A 1 118 ? -10.021 -10.911 18.815 1.00 88.44 118 SER A N 1
ATOM 914 C CA . SER A 1 118 ? -9.077 -11.960 18.415 1.00 88.44 118 SER A CA 1
ATOM 915 C C . SER A 1 118 ? -9.695 -13.080 17.570 1.00 88.44 118 SER A C 1
ATOM 917 O O . SER A 1 118 ? -8.955 -13.836 16.946 1.00 88.44 118 SER A O 1
ATOM 919 N N . GLU A 1 119 ? -11.021 -13.208 17.557 1.00 89.19 119 GLU A N 1
ATOM 920 C CA . GLU A 1 119 ? -11.764 -14.204 16.776 1.00 89.19 119 GLU A CA 1
ATOM 921 C C . GLU A 1 119 ? -12.166 -13.663 15.390 1.00 89.19 119 GLU A C 1
ATOM 923 O O . GLU A 1 119 ? -12.672 -14.405 14.547 1.00 89.19 119 GLU A O 1
ATOM 928 N N . GLY A 1 120 ? -11.897 -12.380 15.125 1.00 85.00 120 GLY A N 1
ATOM 929 C CA . GLY A 1 120 ? -12.247 -11.693 13.885 1.00 85.00 120 GLY A CA 1
ATOM 930 C C . GLY A 1 120 ? -13.676 -11.142 13.866 1.00 85.00 120 GLY A C 1
ATOM 931 O O . GLY A 1 120 ? -14.159 -10.741 12.804 1.00 85.00 120 GLY A O 1
ATOM 932 N N . LEU A 1 121 ? -14.365 -11.099 15.008 1.00 86.19 121 LEU A N 1
ATOM 933 C CA . LEU A 1 121 ? -15.688 -10.499 15.139 1.00 86.19 121 LEU A CA 1
ATOM 934 C C . LEU A 1 121 ? -15.571 -8.984 15.324 1.00 86.19 121 LEU A C 1
ATOM 936 O O . LEU A 1 121 ? -14.769 -8.488 16.112 1.00 86.19 121 LEU A O 1
ATOM 940 N N . VAL A 1 122 ? -16.412 -8.230 14.614 1.00 87.50 122 VAL A N 1
ATOM 941 C CA . VAL A 1 122 ? -16.467 -6.768 14.742 1.00 87.50 122 VAL A CA 1
ATOM 942 C C . VAL A 1 122 ? -17.186 -6.383 16.034 1.00 87.50 122 VAL A C 1
ATOM 944 O O . VAL A 1 122 ? -18.389 -6.609 16.160 1.00 87.50 122 VAL A O 1
ATOM 947 N N . THR A 1 123 ? -16.469 -5.751 16.962 1.00 86.00 123 THR A N 1
ATOM 948 C CA . THR A 1 123 ? -17.000 -5.322 18.268 1.00 86.00 123 THR A CA 1
ATOM 949 C C . THR A 1 123 ? -17.506 -3.882 18.258 1.00 86.00 123 THR A C 1
ATOM 951 O O . THR A 1 123 ? -18.456 -3.547 18.964 1.00 86.00 123 THR A O 1
ATOM 954 N N . ALA A 1 124 ? -16.921 -3.025 17.419 1.00 86.44 124 ALA A N 1
ATOM 955 C CA . ALA A 1 124 ? -17.339 -1.637 17.254 1.00 86.44 124 ALA A CA 1
ATOM 956 C C . ALA A 1 124 ? -17.055 -1.128 15.837 1.00 86.44 124 ALA A C 1
ATOM 958 O O . ALA A 1 124 ? -16.116 -1.565 15.169 1.00 86.44 124 ALA A O 1
ATOM 959 N N . SER A 1 125 ? -17.849 -0.162 15.364 1.00 87.06 125 SER A N 1
ATOM 960 C CA . SER A 1 125 ? -17.625 0.460 14.057 1.00 87.06 125 SER A CA 1
ATOM 961 C C . SER A 1 125 ? -17.971 1.947 14.028 1.00 87.06 125 SER A C 1
ATOM 963 O O . SER A 1 125 ? -18.839 2.433 14.746 1.00 87.06 125 SER A O 1
ATOM 965 N N . SER A 1 126 ? -17.311 2.667 13.125 1.00 87.44 126 SER A N 1
ATOM 966 C CA . SER A 1 126 ? -17.587 4.073 12.794 1.00 87.44 126 SER A CA 1
ATOM 967 C C . SER A 1 126 ? -18.848 4.279 11.942 1.00 87.44 126 SER A C 1
ATOM 969 O O . SER A 1 126 ? -19.172 5.420 11.595 1.00 87.44 126 SER A O 1
ATOM 971 N N . LYS A 1 127 ? -19.567 3.212 11.553 1.00 77.50 127 LYS A N 1
ATOM 972 C CA . LYS A 1 127 ? -20.869 3.372 10.893 1.00 77.50 127 LYS A CA 1
ATOM 973 C C . LYS A 1 127 ? -21.846 3.965 11.902 1.00 77.50 127 LYS A C 1
ATOM 975 O O . LYS A 1 127 ? -21.987 3.465 13.011 1.00 77.50 127 LYS A O 1
ATOM 980 N N . SER A 1 128 ? -22.537 5.032 11.502 1.00 57.66 128 SER A N 1
ATOM 981 C CA . SER A 1 128 ? -23.660 5.544 12.281 1.00 57.66 128 SER A CA 1
ATOM 982 C C . SER A 1 128 ? -24.718 4.451 12.347 1.00 57.66 128 SER A C 1
ATOM 984 O O . SER A 1 128 ? -25.297 4.104 11.316 1.00 57.66 128 SER A O 1
ATOM 986 N N . SER A 1 129 ? -24.976 3.905 13.533 1.00 53.78 129 SER A N 1
ATOM 987 C CA . SER A 1 129 ? -26.112 3.026 13.807 1.00 53.78 129 SER A CA 1
ATOM 988 C C . SER A 1 129 ? -27.419 3.829 13.791 1.00 53.78 129 SER A C 1
ATOM 990 O O . SER A 1 129 ? -28.257 3.729 14.675 1.00 53.78 129 SER A O 1
ATOM 992 N N . THR A 1 130 ? -27.655 4.618 12.742 1.00 45.03 130 THR A N 1
ATOM 993 C CA . THR A 1 130 ? -28.980 5.174 12.449 1.00 45.03 130 THR A CA 1
ATOM 994 C C . THR A 1 130 ? -29.809 4.118 11.716 1.00 45.03 130 THR A C 1
ATOM 996 O O . THR A 1 130 ? -30.395 4.363 10.669 1.00 45.03 130 THR A O 1
ATOM 999 N N . GLY A 1 131 ? -29.819 2.900 12.253 1.00 45.09 131 GLY A N 1
ATOM 1000 C CA . GLY A 1 131 ? -30.780 1.870 11.910 1.00 45.09 131 GLY A CA 1
ATOM 1001 C C . GLY A 1 131 ? -31.926 1.975 12.898 1.00 45.09 131 GLY A C 1
ATOM 1002 O O . GLY A 1 131 ? -31.959 1.234 13.876 1.00 45.09 131 GLY A O 1
ATOM 1003 N N . LYS A 1 132 ? -32.869 2.896 12.656 1.00 39.62 132 LYS A N 1
ATOM 1004 C CA . LYS A 1 132 ? -34.229 2.703 13.170 1.00 39.62 132 LYS A CA 1
ATOM 1005 C C . LYS A 1 132 ? -34.668 1.349 12.621 1.00 39.62 132 LYS A C 1
ATOM 1007 O O . LYS A 1 132 ? -34.896 1.227 11.421 1.00 39.62 132 LYS A O 1
ATOM 1012 N N . ARG A 1 133 ? -34.710 0.333 13.482 1.00 41.66 133 ARG A N 1
ATOM 1013 C CA . ARG A 1 133 ? -35.509 -0.861 13.224 1.00 41.66 133 ARG A CA 1
ATOM 1014 C C . ARG A 1 133 ? -36.942 -0.355 13.045 1.00 41.66 133 ARG A C 1
ATOM 1016 O O . ARG A 1 133 ? -37.528 0.140 14.006 1.00 41.66 133 ARG A O 1
ATOM 1023 N N . LEU A 1 134 ? -37.395 -0.325 11.794 1.00 38.12 134 LEU A N 1
ATOM 1024 C CA . LEU A 1 134 ? -38.812 -0.280 11.447 1.00 38.12 134 LEU A CA 1
ATOM 1025 C C . LEU A 1 134 ? -39.388 -1.679 11.657 1.00 38.12 134 LEU A C 1
ATOM 1027 O O . LEU A 1 134 ? -38.652 -2.647 11.355 1.00 38.12 134 LEU A O 1
#

Sequence (134 aa):
MATTKNNDKSHDNSRLGYHISLSVFLILLVISSVLLLVLKGQSFYAGTIQKQQTEQIASTIDRIFSKQYIIPSHQLSIQPAIIESASHISKPDNPEISELLKTTKSILSASIVYVMDSEGLVTASSKSSTGKRL